Protein AF-A0A924F3Y4-F1 (afdb_monomer)

Sequence (91 aa):
MAWSCAHGVERWRSNCGCRLDGGKSPAQQWRGPLRNAFSALAERTHEVFETEGRALFVTSPWQVRDGYGAVVASNGVAPCRLRARATCQSG

pLDDT: mean 86.35, std 11.46, range [40.72, 98.44]

Foldseek 3Di:
DQPPDPVHCCVQAAQPVDDPDPPDGGDGHVSNVVVVVVVVVVVVVVVVQQVVQVQFAPDGSVVLVVCCVVCVVVVNDDDLNNGTPVPPDDD

Solvent-accessible surface area (backbone atoms only — not comparable to full-atom values): 5515 Å² total; per-residue (Å²): 129,33,98,89,40,99,69,17,59,32,70,72,45,35,66,64,70,80,72,93,64,88,90,60,81,80,87,32,68,63,34,38,62,52,49,52,52,52,50,54,52,48,53,54,49,47,55,51,49,48,57,58,28,51,77,39,29,84,48,59,40,66,59,34,58,67,51,42,57,56,18,65,74,52,80,65,57,66,56,63,82,64,37,43,53,94,71,63,75,92,135

Structure (mmCIF, N/CA/C/O backbone):
data_AF-A0A924F3Y4-F1
#
_entry.id   AF-A0A924F3Y4-F1
#
loop_
_atom_site.group_PDB
_atom_site.id
_atom_site.type_symbol
_atom_site.label_atom_id
_atom_site.label_alt_id
_atom_site.label_comp_id
_atom_site.label_asym_id
_atom_site.label_entity_id
_atom_site.label_seq_id
_atom_site.pdbx_PDB_ins_code
_atom_site.Cartn_x
_atom_site.Cartn_y
_atom_site.Cartn_z
_atom_site.occupancy
_atom_site.B_iso_or_e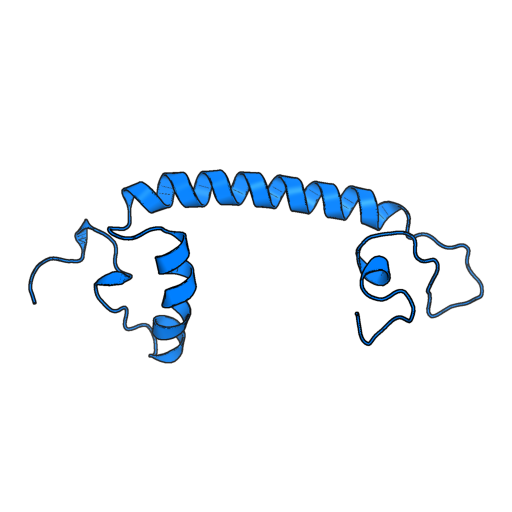quiv
_atom_site.auth_seq_id
_atom_site.auth_comp_id
_atom_site.auth_asym_id
_atom_site.auth_atom_id
_atom_site.pdbx_PDB_model_num
ATOM 1 N N . MET A 1 1 ? -17.350 -4.521 2.632 1.00 56.53 1 MET A N 1
ATOM 2 C CA . MET A 1 1 ? -17.722 -5.279 3.850 1.00 56.53 1 MET A CA 1
ATOM 3 C C . MET A 1 1 ? -16.618 -6.266 4.196 1.00 56.53 1 MET A C 1
ATOM 5 O O . MET A 1 1 ? -15.859 -6.631 3.310 1.00 56.53 1 MET A O 1
ATOM 9 N N . ALA A 1 2 ? -16.504 -6.674 5.460 1.00 81.12 2 ALA A N 1
ATOM 10 C CA . ALA A 1 2 ? -15.613 -7.757 5.875 1.00 81.12 2 ALA A CA 1
ATOM 11 C C . ALA A 1 2 ? -16.468 -8.847 6.525 1.00 81.12 2 ALA A C 1
ATOM 13 O O . ALA A 1 2 ? -17.182 -8.564 7.479 1.00 81.12 2 ALA A O 1
ATOM 14 N N . TRP A 1 3 ? -16.380 -10.079 6.025 1.00 85.12 3 TRP A N 1
ATOM 15 C CA . TRP A 1 3 ? -17.207 -11.224 6.441 1.00 85.12 3 TRP A CA 1
ATOM 16 C C . TRP A 1 3 ? -17.136 -11.561 7.942 1.00 85.12 3 TRP A C 1
ATOM 18 O O . TRP A 1 3 ? -18.032 -12.186 8.490 1.00 85.12 3 TRP A O 1
ATOM 28 N N . SER A 1 4 ? -16.073 -11.119 8.615 1.00 85.12 4 SER A N 1
ATOM 29 C CA . SER A 1 4 ? -15.788 -11.449 10.016 1.00 85.12 4 SER A CA 1
ATOM 30 C C . SER A 1 4 ? -16.305 -10.444 11.062 1.00 85.12 4 SER A C 1
ATOM 32 O O . SER A 1 4 ? -16.019 -10.612 12.245 1.00 85.12 4 SER A O 1
ATOM 34 N N . CYS A 1 5 ? -16.966 -9.352 10.658 1.00 88.19 5 CYS A N 1
ATOM 35 C CA . CYS A 1 5 ? -17.435 -8.315 11.586 1.00 88.19 5 CYS A CA 1
ATOM 36 C C . CYS A 1 5 ? -18.610 -7.524 11.005 1.00 88.19 5 CYS A C 1
ATOM 38 O O . CYS A 1 5 ? -18.541 -7.078 9.861 1.00 88.19 5 CYS A O 1
ATOM 40 N N . ALA A 1 6 ? -19.633 -7.260 11.822 1.00 89.56 6 ALA A N 1
ATOM 41 C CA . ALA A 1 6 ? -20.766 -6.409 11.446 1.0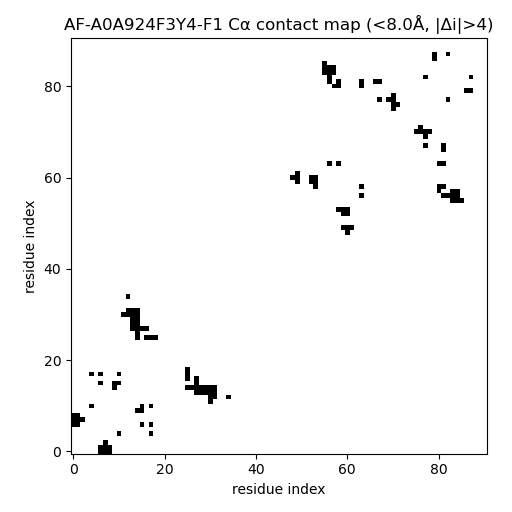0 89.56 6 ALA A CA 1
ATOM 42 C C . ALA A 1 6 ? -20.335 -4.974 11.079 1.00 89.56 6 ALA A C 1
ATOM 44 O O . ALA A 1 6 ? -20.927 -4.350 10.207 1.00 89.56 6 ALA A O 1
ATOM 45 N N . HIS A 1 7 ? -19.238 -4.482 11.664 1.00 90.50 7 HIS A N 1
ATOM 46 C CA . HIS A 1 7 ? -18.639 -3.181 11.334 1.00 90.50 7 HIS A CA 1
ATOM 47 C C . HIS A 1 7 ? -17.707 -3.232 10.109 1.00 90.50 7 HIS A C 1
ATOM 49 O O . HIS A 1 7 ? -16.985 -2.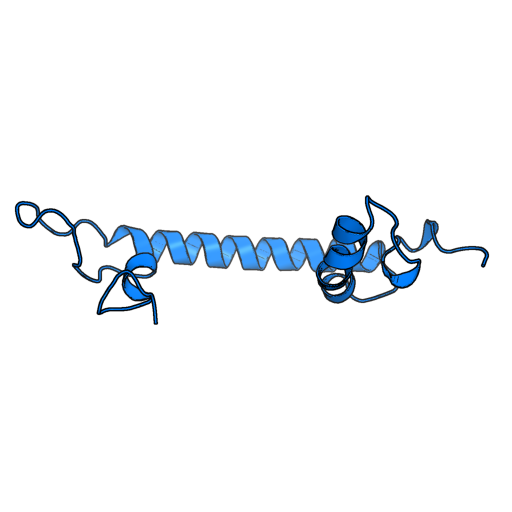281 9.810 1.00 90.50 7 HIS A O 1
ATOM 55 N N . GLY A 1 8 ? -17.671 -4.360 9.398 1.00 91.75 8 GLY A N 1
ATOM 56 C CA . GLY A 1 8 ? -16.904 -4.527 8.175 1.00 91.75 8 GLY A CA 1
ATOM 57 C C . GLY A 1 8 ? -15.409 -4.256 8.358 1.00 91.75 8 GLY A C 1
ATOM 58 O O . GLY A 1 8 ? -14.748 -4.850 9.211 1.00 91.75 8 GLY A O 1
ATOM 59 N N . VAL A 1 9 ? -14.863 -3.379 7.511 1.00 91.81 9 VAL A N 1
ATOM 60 C CA . VAL A 1 9 ? -13.420 -3.081 7.468 1.00 91.81 9 VAL A CA 1
ATOM 61 C C . VAL A 1 9 ? -12.918 -2.357 8.716 1.00 91.81 9 VAL A C 1
ATOM 63 O O . VAL A 1 9 ? -11.726 -2.433 9.010 1.00 91.81 9 VAL A O 1
ATOM 66 N N . GLU A 1 10 ? -13.807 -1.742 9.503 1.00 91.50 10 GLU A N 1
ATOM 67 C CA . GLU A 1 10 ? -13.439 -1.077 10.757 1.00 91.50 10 GLU A CA 1
ATOM 68 C C . GLU A 1 10 ? -12.811 -2.047 11.759 1.00 91.50 10 GLU A C 1
ATOM 70 O O . GLU A 1 10 ? -11.947 -1.646 12.536 1.00 91.50 10 GLU A O 1
ATOM 75 N N . ARG A 1 11 ? -13.113 -3.352 11.648 1.00 91.00 11 ARG A N 1
ATOM 76 C CA . ARG A 1 11 ? -12.418 -4.408 12.402 1.00 91.00 11 ARG A CA 1
ATOM 77 C C . ARG A 1 11 ? -10.897 -4.347 12.253 1.00 91.00 11 ARG A C 1
ATOM 79 O O . ARG A 1 11 ? -10.185 -4.725 13.171 1.00 91.00 11 ARG A O 1
ATOM 86 N N . TRP A 1 12 ? -10.390 -3.890 11.116 1.00 88.81 12 TRP A N 1
ATOM 87 C CA . TRP A 1 12 ? -8.954 -3.830 10.836 1.00 88.81 12 TRP A CA 1
ATOM 88 C C . TRP A 1 12 ? -8.422 -2.399 10.748 1.00 88.81 12 TRP A C 1
ATOM 90 O O . TRP A 1 12 ? -7.210 -2.206 10.739 1.00 88.81 12 TRP A O 1
ATOM 100 N N . ARG A 1 13 ? -9.311 -1.402 10.692 1.00 91.38 13 ARG A N 1
ATOM 101 C CA . ARG A 1 13 ? -8.954 0.008 10.506 1.00 91.38 13 ARG A CA 1
ATOM 102 C C . ARG A 1 13 ? -8.988 0.820 11.801 1.00 91.38 13 ARG A C 1
ATOM 104 O O . ARG A 1 13 ? -8.145 1.693 11.972 1.00 91.38 13 ARG A O 1
ATOM 111 N N . SER A 1 14 ? -9.939 0.564 12.698 1.00 91.38 14 SER A N 1
ATOM 112 C CA . SER A 1 14 ? -10.211 1.444 13.841 1.00 91.38 14 SER A CA 1
ATOM 113 C C . SER A 1 14 ? -10.648 0.676 15.095 1.00 91.38 14 SER A C 1
ATOM 115 O O . SER A 1 14 ? -10.674 -0.562 15.136 1.00 91.38 14 SER A O 1
ATOM 117 N N . ASN A 1 15 ? -10.968 1.423 16.155 1.00 91.12 15 ASN A N 1
ATOM 118 C CA . ASN A 1 15 ? -11.561 0.879 17.370 1.00 91.12 15 ASN A CA 1
ATOM 119 C C . ASN A 1 15 ? -13.064 0.624 17.177 1.00 91.12 15 ASN A C 1
ATOM 121 O O . ASN A 1 15 ? -13.900 1.368 17.677 1.00 91.12 15 ASN A O 1
ATOM 125 N N . CYS A 1 16 ? -13.401 -0.445 16.452 1.00 89.69 16 CYS A N 1
ATOM 126 C CA . CYS A 1 16 ? -14.790 -0.859 16.227 1.00 89.69 16 CYS A CA 1
ATOM 127 C C . CYS A 1 16 ? -15.454 -1.518 17.454 1.00 89.69 16 CYS A C 1
ATOM 129 O O . CYS A 1 16 ? -16.616 -1.907 17.388 1.00 89.69 16 CYS A O 1
ATOM 131 N N . GLY A 1 17 ? -14.711 -1.750 18.543 1.00 87.50 17 GLY A N 1
ATOM 132 C CA . GLY A 1 17 ? -15.210 -2.367 19.777 1.00 87.50 17 GLY A CA 1
ATOM 133 C C . GLY A 1 17 ? -15.508 -3.875 19.701 1.00 87.50 17 GLY A C 1
ATOM 134 O O . GLY A 1 17 ? -15.612 -4.520 20.749 1.00 87.50 17 GLY A O 1
ATOM 135 N N . CYS A 1 18 ? -15.598 -4.465 18.500 1.00 87.38 18 CYS A N 1
ATOM 136 C CA . CYS A 1 18 ? -15.859 -5.898 18.313 1.00 87.38 18 CYS A CA 1
ATOM 137 C C . CYS A 1 18 ? -14.726 -6.774 18.842 1.00 87.38 18 CYS A C 1
ATOM 139 O O . CYS A 1 18 ? -13.572 -6.613 18.446 1.00 87.38 18 CYS A O 1
ATOM 141 N N . ARG A 1 19 ? -15.068 -7.775 19.648 1.00 79.50 19 ARG A N 1
ATOM 142 C CA . ARG A 1 19 ? -14.133 -8.715 20.276 1.00 79.50 19 ARG A CA 1
ATOM 143 C C . ARG A 1 19 ? -14.781 -10.085 20.432 1.00 79.50 19 ARG A C 1
ATOM 145 O O . ARG A 1 19 ? -15.998 -10.196 20.332 1.00 79.50 19 ARG A O 1
ATOM 152 N N . LEU A 1 20 ? -13.960 -11.094 20.698 1.00 77.31 20 LEU A N 1
ATOM 153 C CA . LEU A 1 20 ? -14.434 -12.443 21.005 1.00 77.31 20 LEU A CA 1
ATOM 154 C C . LEU A 1 20 ? -14.733 -12.610 22.508 1.00 77.31 20 LEU A C 1
ATOM 156 O O . LEU A 1 20 ? -15.620 -13.374 22.863 1.00 77.31 20 LEU A O 1
ATOM 160 N N . ASP A 1 21 ? -14.043 -11.869 23.384 1.00 75.75 21 ASP A N 1
ATOM 161 C CA . ASP A 1 21 ? -14.139 -11.955 24.845 1.00 75.75 21 ASP A CA 1
ATOM 162 C C . ASP A 1 21 ? -14.817 -10.719 25.475 1.00 75.75 21 ASP A C 1
ATOM 164 O O . ASP A 1 21 ? -14.243 -9.637 25.572 1.00 75.75 21 ASP A O 1
ATOM 168 N N . GLY A 1 22 ? -16.056 -10.862 25.954 1.00 74.25 22 GLY A N 1
ATOM 169 C CA . GLY A 1 22 ? -16.839 -9.748 26.520 1.00 74.25 22 GLY A CA 1
ATOM 170 C C . GLY A 1 22 ? -16.316 -9.157 27.841 1.00 74.25 22 GLY A C 1
ATOM 171 O O . GLY A 1 22 ? -16.758 -8.084 28.236 1.00 74.25 22 GLY A O 1
ATOM 172 N N . GLY A 1 23 ? -15.378 -9.828 28.520 1.00 77.06 23 GLY A N 1
ATOM 173 C CA . GLY A 1 23 ? -14.939 -9.485 29.882 1.00 77.06 23 GLY A CA 1
ATOM 174 C C . GLY A 1 23 ? -13.823 -8.439 30.003 1.00 77.06 23 GLY A C 1
ATOM 175 O O . GLY A 1 23 ? -13.434 -8.108 31.119 1.00 77.06 23 GLY A O 1
ATOM 176 N N . LYS A 1 24 ? -13.273 -7.924 28.897 1.00 75.25 24 LYS A N 1
ATOM 177 C CA . LYS A 1 24 ? -12.193 -6.915 28.913 1.00 75.25 24 LYS A CA 1
ATOM 178 C C . LYS A 1 24 ? -12.654 -5.594 28.308 1.00 75.25 24 LYS A C 1
ATOM 180 O O . LYS A 1 24 ? -13.573 -5.571 27.496 1.00 75.25 24 LYS A O 1
ATOM 185 N N . SER A 1 25 ? -11.987 -4.487 28.626 1.00 73.44 25 SER A N 1
ATOM 186 C CA . SER A 1 25 ? -12.185 -3.204 27.928 1.00 73.44 25 SER A CA 1
ATOM 187 C C . SER A 1 25 ? -11.571 -3.230 26.518 1.00 73.44 25 SER A C 1
ATOM 189 O O . SER A 1 25 ? -10.596 -3.949 26.291 1.00 73.44 25 SER A O 1
ATOM 191 N N . PRO A 1 26 ? -12.140 -2.507 25.532 1.00 72.62 26 PRO A N 1
ATOM 192 C CA . PRO A 1 26 ? -11.662 -2.584 24.155 1.00 72.62 26 PRO A CA 1
ATOM 193 C C . PRO A 1 26 ? -10.319 -1.868 24.012 1.00 72.62 26 PRO A C 1
ATOM 195 O O . PRO A 1 26 ? -10.224 -0.662 24.235 1.00 72.62 26 PRO A O 1
ATOM 198 N N . ALA A 1 27 ? -9.298 -2.625 23.605 1.00 84.25 27 ALA A N 1
ATOM 199 C CA . ALA A 1 27 ? -7.936 -2.153 23.362 1.00 84.25 27 ALA A CA 1
ATOM 200 C C . ALA A 1 27 ? -7.598 -2.221 21.859 1.00 84.25 27 ALA A C 1
ATOM 202 O O . ALA A 1 27 ? -6.775 -3.023 21.421 1.00 84.25 27 ALA A O 1
ATOM 203 N N . GLN A 1 28 ? -8.302 -1.437 21.037 1.00 91.12 28 GLN A N 1
ATOM 204 C CA . GLN A 1 28 ? -8.163 -1.434 19.566 1.00 91.12 28 GLN A CA 1
ATOM 205 C C . GLN A 1 28 ? -7.755 -0.070 18.996 1.00 91.12 28 GLN A C 1
ATOM 207 O O . GLN A 1 28 ? -7.629 0.083 17.782 1.00 91.12 28 GLN A O 1
ATOM 212 N N . GLN A 1 29 ? -7.522 0.916 19.863 1.00 92.94 29 GLN A N 1
ATOM 213 C CA . GLN A 1 29 ? -7.123 2.279 19.509 1.00 92.94 29 GLN A CA 1
ATOM 214 C C . GLN A 1 29 ? -5.819 2.293 18.695 1.00 92.94 29 GLN A C 1
ATOM 216 O O . GLN A 1 29 ? -5.646 3.147 17.834 1.00 92.94 29 GLN A O 1
ATOM 221 N N . TRP A 1 30 ? -4.943 1.303 18.901 1.00 92.94 30 TRP A N 1
ATOM 222 C CA . TRP A 1 30 ? -3.672 1.148 18.188 1.00 92.94 30 TRP A CA 1
ATOM 223 C C . TRP A 1 30 ? -3.818 0.863 16.684 1.00 92.94 30 TRP A C 1
ATOM 225 O O . TRP A 1 30 ? -2.890 1.138 15.924 1.00 92.94 30 TRP A O 1
ATOM 235 N N . ARG A 1 31 ? -4.966 0.342 16.223 1.00 94.50 31 ARG A N 1
ATOM 236 C CA . ARG A 1 31 ? -5.162 -0.028 14.808 1.00 94.50 31 ARG A CA 1
ATOM 237 C C . ARG A 1 31 ? -5.080 1.173 13.872 1.00 94.50 31 ARG A C 1
ATOM 239 O O . ARG A 1 31 ? -4.500 1.056 12.799 1.00 94.50 31 ARG A O 1
ATOM 246 N N . GLY A 1 32 ? -5.620 2.317 14.298 1.00 95.00 32 GLY A N 1
ATOM 247 C CA . GLY A 1 32 ? -5.600 3.555 13.517 1.00 95.00 32 GLY A CA 1
ATOM 248 C C . GLY A 1 32 ? -4.175 4.059 13.265 1.00 95.00 32 GLY A C 1
ATOM 249 O O . GLY A 1 32 ? -3.760 4.113 12.107 1.00 95.00 32 GLY A O 1
ATOM 250 N N . PRO A 1 33 ? -3.390 4.361 14.320 1.00 96.81 33 PRO A N 1
ATOM 251 C CA . PRO A 1 33 ? -1.996 4.774 14.177 1.00 96.81 33 PRO A CA 1
ATOM 252 C C . PRO A 1 33 ? -1.146 3.774 13.386 1.00 96.81 33 PRO A C 1
ATOM 254 O O . PRO A 1 33 ? -0.384 4.185 12.514 1.00 96.81 33 PRO A O 1
ATOM 257 N N . LEU A 1 34 ? -1.318 2.467 13.616 1.00 96.31 34 LEU A N 1
ATOM 258 C CA . LEU A 1 34 ? -0.582 1.446 12.868 1.00 96.31 34 LEU A CA 1
ATOM 259 C C . LEU A 1 34 ? -0.946 1.444 11.379 1.00 96.31 34 LEU A C 1
ATOM 261 O O . LEU A 1 34 ? -0.065 1.367 10.524 1.00 96.31 34 LEU A O 1
ATOM 265 N N . ARG A 1 35 ? -2.240 1.543 11.048 1.00 96.00 35 ARG A N 1
ATOM 266 C CA . ARG A 1 35 ? -2.686 1.607 9.654 1.00 96.00 35 ARG A CA 1
ATOM 267 C C . ARG A 1 35 ? -2.115 2.835 8.958 1.00 96.00 35 ARG A C 1
ATOM 269 O O . ARG A 1 35 ? -1.657 2.708 7.830 1.00 96.00 35 ARG A O 1
ATOM 276 N N . ASN A 1 36 ? -2.106 3.982 9.633 1.00 96.94 36 ASN A N 1
ATOM 277 C CA . ASN A 1 36 ? -1.532 5.211 9.092 1.00 96.94 36 ASN A CA 1
ATOM 278 C C . ASN A 1 36 ? -0.027 5.063 8.840 1.00 96.94 36 ASN A C 1
ATOM 280 O O . ASN A 1 36 ? 0.444 5.448 7.774 1.00 96.94 36 ASN A O 1
ATOM 284 N N . ALA A 1 37 ? 0.709 4.446 9.769 1.00 98.00 37 ALA A N 1
ATOM 285 C CA . ALA A 1 37 ? 2.132 4.168 9.591 1.00 98.00 37 ALA A CA 1
ATOM 286 C C . ALA A 1 37 ? 2.394 3.260 8.376 1.00 98.00 37 ALA A C 1
ATOM 288 O O . AL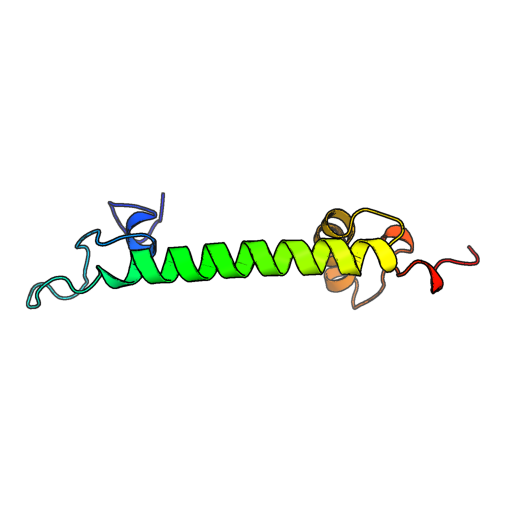A A 1 37 ? 3.268 3.558 7.565 1.00 98.00 37 ALA A O 1
ATOM 289 N N . PHE A 1 38 ? 1.607 2.192 8.198 1.00 97.94 38 PHE A N 1
ATOM 290 C CA . PHE A 1 38 ? 1.734 1.330 7.021 1.00 97.94 38 PHE A CA 1
ATOM 291 C C . PHE A 1 38 ? 1.319 2.014 5.718 1.00 97.94 38 PHE A C 1
ATOM 293 O O . PHE A 1 38 ? 1.967 1.779 4.703 1.00 97.94 38 PHE A O 1
ATOM 300 N N . SER A 1 39 ? 0.288 2.864 5.725 1.00 97.50 39 SER A N 1
ATOM 301 C CA . SER A 1 39 ? -0.076 3.660 4.546 1.00 97.50 39 SER A CA 1
ATOM 302 C C . SER A 1 39 ? 1.072 4.585 4.135 1.00 97.50 39 SER A C 1
ATOM 304 O O . SER A 1 39 ? 1.474 4.565 2.977 1.00 97.50 39 SER A O 1
ATOM 306 N N . ALA A 1 40 ? 1.664 5.310 5.090 1.00 98.25 40 ALA A N 1
ATOM 307 C CA . ALA A 1 40 ? 2.798 6.191 4.824 1.00 98.25 40 ALA A CA 1
ATOM 308 C C . ALA A 1 40 ? 4.024 5.412 4.312 1.00 98.25 40 ALA A C 1
ATOM 310 O O . ALA A 1 40 ? 4.668 5.819 3.349 1.00 98.25 40 ALA A O 1
ATOM 311 N N . LEU A 1 41 ? 4.332 4.256 4.911 1.00 98.44 41 LEU A N 1
ATOM 312 C CA . LEU A 1 41 ? 5.416 3.392 4.436 1.00 98.44 41 LEU A CA 1
ATOM 313 C C . LEU A 1 41 ? 5.158 2.875 3.014 1.00 98.44 41 LEU A C 1
ATOM 315 O O . LEU A 1 41 ? 6.085 2.810 2.205 1.00 98.44 41 LEU A O 1
ATOM 319 N N . ALA A 1 42 ? 3.915 2.509 2.702 1.00 98.31 42 ALA A N 1
ATOM 320 C CA . ALA A 1 42 ? 3.538 2.038 1.377 1.00 98.31 42 ALA A CA 1
ATOM 321 C C . ALA A 1 42 ? 3.700 3.144 0.329 1.00 98.31 42 ALA A C 1
ATOM 323 O O . ALA A 1 42 ? 4.302 2.895 -0.709 1.00 98.31 42 ALA A O 1
ATOM 324 N N . GLU A 1 43 ? 3.251 4.367 0.622 1.00 98.38 43 GLU A N 1
ATOM 325 C CA . GLU A 1 43 ? 3.444 5.534 -0.251 1.00 98.38 43 GLU A CA 1
ATOM 326 C C . GLU A 1 43 ? 4.928 5.757 -0.569 1.00 98.38 43 GLU A C 1
ATOM 328 O O . GLU A 1 43 ? 5.304 5.827 -1.738 1.00 98.38 43 GLU A O 1
ATOM 333 N N . ARG A 1 44 ? 5.802 5.738 0.446 1.00 98.44 44 ARG A N 1
ATOM 334 C CA . ARG A 1 44 ? 7.255 5.862 0.234 1.00 98.44 44 ARG A CA 1
ATOM 335 C C . ARG A 1 44 ? 7.849 4.713 -0.567 1.00 98.44 44 ARG A C 1
ATOM 337 O O . ARG A 1 44 ? 8.711 4.917 -1.416 1.00 98.44 44 ARG A O 1
ATOM 344 N N . THR A 1 45 ? 7.377 3.498 -0.320 1.00 98.31 45 THR A N 1
ATOM 345 C CA . THR A 1 45 ? 7.818 2.322 -1.075 1.00 98.31 45 THR A CA 1
ATOM 346 C C . THR A 1 45 ? 7.402 2.428 -2.542 1.00 98.31 45 THR A C 1
ATOM 348 O O . THR A 1 45 ? 8.176 2.064 -3.423 1.00 98.31 45 THR A O 1
ATOM 351 N N . HIS A 1 46 ? 6.212 2.965 -2.820 1.00 98.00 46 HIS A N 1
ATOM 352 C CA . HIS A 1 46 ? 5.734 3.211 -4.178 1.00 98.00 46 HIS A CA 1
ATOM 353 C C . HIS A 1 46 ? 6.585 4.259 -4.905 1.00 98.00 46 HIS A C 1
ATOM 355 O O . HIS A 1 46 ? 6.948 4.029 -6.054 1.00 98.00 46 HIS A O 1
ATOM 361 N N . GLU A 1 47 ? 6.965 5.355 -4.239 1.00 97.81 47 GLU A N 1
ATOM 362 C CA . GLU A 1 47 ? 7.865 6.375 -4.804 1.00 97.81 47 GLU A CA 1
ATOM 363 C C . GLU A 1 47 ? 9.203 5.767 -5.257 1.0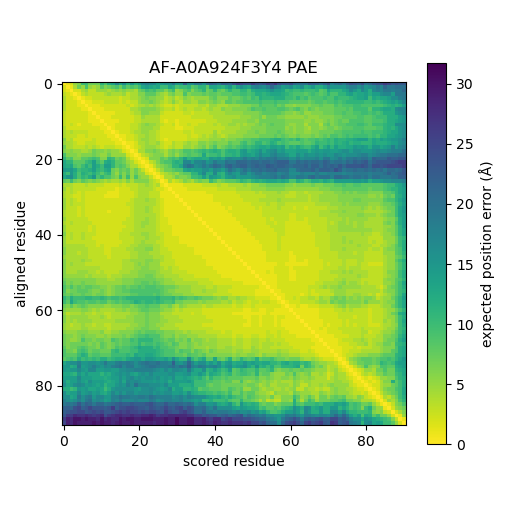0 97.81 47 GLU A C 1
ATOM 365 O O . GLU A 1 47 ? 9.651 5.999 -6.386 1.00 97.81 47 GLU A O 1
ATOM 370 N N . VAL A 1 48 ? 9.822 4.950 -4.396 1.00 97.69 48 VAL A N 1
ATOM 371 C CA . VAL A 1 48 ? 11.074 4.243 -4.711 1.00 97.69 48 VAL A CA 1
ATOM 372 C C . VAL A 1 48 ? 10.853 3.244 -5.846 1.00 97.69 48 VAL A C 1
ATOM 374 O O . VAL A 1 48 ? 11.584 3.263 -6.832 1.00 97.69 48 VAL A O 1
ATOM 377 N N . PHE A 1 49 ? 9.815 2.408 -5.753 1.00 97.06 49 PHE A N 1
ATOM 378 C CA . PHE A 1 49 ? 9.499 1.399 -6.767 1.00 97.06 49 PHE A CA 1
ATOM 379 C C . PHE A 1 49 ? 9.302 2.011 -8.156 1.00 97.06 49 PHE A C 1
ATOM 381 O O . PHE A 1 49 ? 9.813 1.499 -9.151 1.00 97.06 49 PHE A O 1
ATOM 388 N N . GLU A 1 50 ? 8.582 3.124 -8.231 1.00 96.50 50 GLU A N 1
ATOM 389 C CA . GLU A 1 50 ? 8.378 3.841 -9.477 1.00 96.50 50 GLU A CA 1
ATOM 390 C C . GLU A 1 50 ? 9.670 4.448 -10.026 1.00 96.50 50 GLU A C 1
ATOM 392 O O . GLU A 1 50 ? 9.927 4.364 -11.228 1.00 96.50 50 GLU A O 1
ATOM 397 N N . THR A 1 51 ? 10.466 5.077 -9.162 1.00 95.88 51 THR A N 1
ATOM 398 C CA . THR A 1 51 ? 11.700 5.763 -9.559 1.00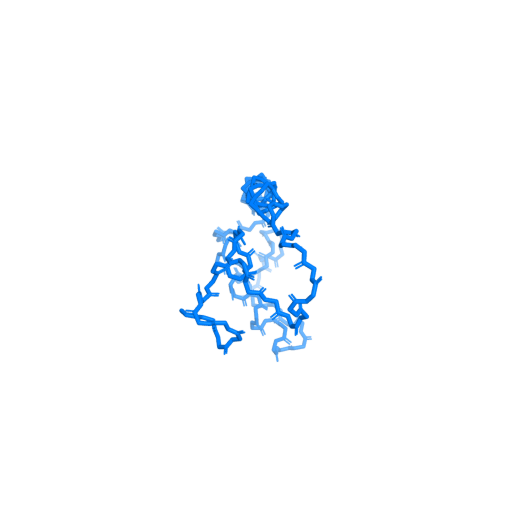 95.88 51 THR A CA 1
ATOM 399 C C . THR A 1 51 ? 12.723 4.772 -10.093 1.00 95.88 51 THR A C 1
ATOM 401 O O . THR A 1 51 ? 13.153 4.899 -11.240 1.00 95.88 51 THR A O 1
ATOM 404 N N . GLU A 1 52 ? 13.024 3.736 -9.316 1.00 95.44 52 GLU A N 1
ATOM 405 C CA . GLU A 1 52 ? 13.980 2.698 -9.701 1.00 95.44 52 GLU A CA 1
ATOM 406 C C . GLU A 1 52 ? 13.445 1.858 -10.868 1.00 95.44 52 GLU A C 1
ATOM 408 O O . GLU A 1 52 ? 14.151 1.562 -11.833 1.00 95.44 52 GLU A O 1
ATOM 413 N N . GLY A 1 53 ? 12.152 1.521 -10.848 1.00 93.94 53 GLY A N 1
ATOM 414 C CA . GLY A 1 53 ? 11.533 0.721 -11.897 1.00 93.94 53 GLY A CA 1
ATOM 415 C C . GLY A 1 53 ? 11.543 1.406 -13.267 1.00 93.94 53 GLY A C 1
ATOM 416 O O . GLY A 1 53 ? 11.716 0.728 -14.281 1.00 93.94 53 GLY A O 1
ATOM 417 N N . ARG A 1 54 ? 11.382 2.738 -13.332 1.00 91.44 54 ARG A N 1
ATOM 418 C CA . ARG A 1 54 ? 11.422 3.490 -14.603 1.00 91.44 54 ARG A CA 1
ATOM 419 C C . ARG A 1 54 ? 12.778 3.381 -15.302 1.00 91.44 54 ARG A C 1
ATOM 421 O O . ARG A 1 54 ? 12.817 3.328 -16.532 1.00 91.44 54 ARG A O 1
ATOM 428 N N . ALA A 1 55 ? 13.867 3.309 -14.536 1.00 90.38 55 ALA A N 1
ATOM 429 C CA . ALA A 1 55 ? 15.206 3.092 -15.079 1.00 90.38 55 ALA A CA 1
ATOM 430 C C . ALA A 1 55 ? 15.371 1.671 -15.648 1.00 90.38 55 ALA A C 1
ATOM 432 O O . ALA A 1 55 ? 16.076 1.467 -16.636 1.00 90.38 55 ALA A O 1
ATOM 433 N N . LEU A 1 56 ? 14.686 0.690 -15.056 1.00 90.06 56 LEU A N 1
ATOM 434 C CA . LEU A 1 56 ? 14.851 -0.723 -15.387 1.00 90.06 56 LEU A CA 1
ATOM 435 C C . LEU A 1 56 ? 13.942 -1.209 -16.515 1.00 90.06 56 LEU A C 1
ATOM 437 O O . LEU A 1 56 ? 14.370 -2.048 -17.304 1.00 90.06 56 LEU A O 1
ATOM 441 N N . PHE A 1 57 ? 12.709 -0.714 -16.624 1.00 88.88 57 PHE A N 1
ATOM 442 C CA . PHE A 1 57 ? 11.697 -1.283 -17.519 1.00 88.88 57 PHE A CA 1
ATOM 443 C C . PHE A 1 57 ? 11.303 -0.341 -18.652 1.00 88.88 57 PHE A C 1
ATOM 445 O O . PHE A 1 57 ? 11.240 0.875 -18.474 1.00 88.88 57 PHE A O 1
ATOM 452 N N . VAL A 1 58 ? 11.029 -0.910 -19.835 1.00 84.00 58 VAL A N 1
ATOM 453 C CA . VAL A 1 58 ? 10.529 -0.158 -21.004 1.00 84.00 58 VAL A CA 1
ATOM 454 C C . VAL A 1 58 ? 9.132 0.401 -20.719 1.00 84.00 58 VAL A C 1
ATOM 456 O O . VAL A 1 58 ? 8.852 1.559 -21.019 1.00 84.00 58 VAL A O 1
ATOM 459 N N . THR A 1 59 ? 8.287 -0.423 -20.103 1.00 85.94 59 THR A N 1
ATOM 460 C CA . THR A 1 59 ? 6.905 -0.112 -19.725 1.00 85.94 59 THR A CA 1
ATOM 461 C C . THR A 1 59 ? 6.838 0.383 -18.275 1.00 85.94 59 THR A C 1
ATOM 463 O O . THR A 1 59 ? 7.766 0.164 -17.500 1.00 85.94 59 THR A O 1
ATOM 466 N N . SER A 1 60 ? 5.729 1.023 -17.884 1.00 91.19 60 SER A N 1
ATOM 467 C CA . SER A 1 60 ? 5.480 1.436 -16.494 1.00 91.19 60 SER A CA 1
ATOM 468 C C . SER A 1 60 ? 5.755 0.293 -15.494 1.00 91.19 60 SER A C 1
ATOM 470 O O . SER A 1 60 ? 5.244 -0.813 -15.705 1.00 91.19 60 SER A O 1
ATOM 472 N N . PRO A 1 61 ? 6.482 0.541 -14.384 1.00 94.69 61 PRO A N 1
ATOM 473 C CA . PRO A 1 61 ? 6.775 -0.472 -13.362 1.00 94.69 61 PRO A CA 1
ATOM 474 C C . PRO A 1 61 ? 5.525 -1.166 -12.817 1.00 94.69 61 PRO A C 1
ATOM 476 O O . PRO A 1 61 ? 5.539 -2.364 -12.546 1.00 94.69 61 PRO A O 1
ATOM 479 N N . TRP A 1 62 ? 4.410 -0.439 -12.725 1.00 95.44 62 TRP A N 1
ATOM 480 C CA . TRP A 1 62 ? 3.126 -0.995 -12.303 1.00 95.44 62 TRP A CA 1
ATOM 481 C C . TRP A 1 62 ? 2.563 -2.014 -13.289 1.00 95.44 62 TRP A C 1
ATOM 483 O O . TRP A 1 62 ? 2.093 -3.069 -12.876 1.00 95.44 62 TRP A O 1
ATOM 493 N N . GLN A 1 63 ? 2.678 -1.746 -14.591 1.00 93.00 63 GLN A N 1
ATOM 494 C CA . GLN A 1 63 ? 2.267 -2.703 -15.621 1.00 93.00 63 GLN A CA 1
ATOM 495 C C . GLN A 1 63 ? 3.172 -3.939 -15.613 1.00 93.00 63 GLN A C 1
ATOM 497 O O . GLN A 1 63 ? 2.701 -5.050 -15.854 1.00 93.00 63 GLN A O 1
ATO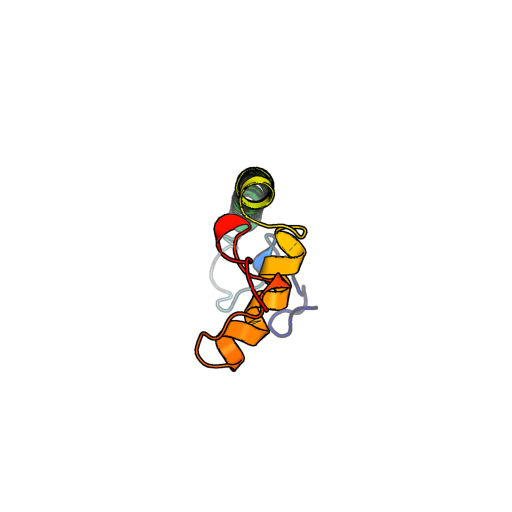M 502 N N . VAL A 1 64 ? 4.459 -3.762 -15.289 1.00 93.38 64 VAL A N 1
ATOM 503 C CA . VAL A 1 64 ? 5.382 -4.887 -15.111 1.00 93.38 64 VAL A CA 1
ATOM 504 C C . VAL A 1 64 ? 4.986 -5.739 -13.904 1.00 93.38 64 VAL A C 1
ATOM 506 O O . VAL A 1 64 ? 4.887 -6.957 -14.038 1.00 93.38 64 VAL A O 1
ATOM 509 N N . ARG A 1 65 ? 4.684 -5.115 -12.757 1.00 94.00 65 ARG A N 1
ATOM 510 C CA . ARG A 1 65 ? 4.178 -5.798 -11.553 1.00 94.00 65 ARG A CA 1
ATOM 511 C C . ARG A 1 65 ? 2.909 -6.592 -11.853 1.00 94.00 65 ARG A C 1
ATOM 513 O O . ARG A 1 65 ? 2.840 -7.771 -11.521 1.00 94.00 65 ARG A O 1
ATOM 520 N N . ASP A 1 66 ? 1.924 -5.961 -12.485 1.00 93.31 66 ASP A N 1
ATOM 521 C CA . ASP A 1 66 ? 0.625 -6.589 -12.748 1.00 93.31 66 ASP A CA 1
ATOM 522 C C . ASP A 1 66 ? 0.756 -7.742 -13.750 1.00 93.31 66 ASP A C 1
ATOM 524 O O . ASP A 1 66 ? 0.141 -8.795 -13.587 1.00 93.31 66 ASP A O 1
ATOM 528 N N . GLY A 1 67 ? 1.627 -7.589 -14.752 1.00 90.25 67 GLY A N 1
ATOM 529 C CA . GLY A 1 67 ? 1.940 -8.649 -15.705 1.00 90.25 67 GLY A CA 1
ATOM 530 C C . GLY A 1 67 ? 2.780 -9.789 -15.122 1.00 90.25 67 GLY A C 1
ATOM 531 O O . GLY A 1 67 ? 2.758 -10.891 -15.673 1.00 90.25 67 GLY A O 1
ATOM 532 N N . TYR A 1 68 ? 3.496 -9.565 -14.015 1.00 89.94 68 TYR A N 1
ATOM 533 C CA . TYR A 1 68 ? 4.400 -10.552 -13.416 1.00 89.94 68 TYR A CA 1
ATOM 534 C C . TYR A 1 68 ? 3.686 -11.845 -12.999 1.00 89.94 68 TYR A C 1
ATOM 536 O O . TYR A 1 68 ? 4.293 -12.915 -13.001 1.00 89.94 68 TYR A O 1
ATOM 544 N N . GLY A 1 69 ? 2.376 -11.788 -12.735 1.00 89.12 69 GLY A N 1
ATOM 545 C CA . GLY A 1 69 ? 1.564 -12.981 -12.482 1.00 89.12 69 GLY A CA 1
ATOM 546 C C . GLY A 1 69 ? 1.655 -14.026 -13.602 1.00 89.12 69 GLY A C 1
ATOM 547 O O . GLY A 1 69 ? 1.687 -15.220 -13.313 1.00 89.12 69 GLY A O 1
ATOM 548 N N . ALA A 1 70 ? 1.794 -13.601 -14.864 1.00 87.69 70 ALA A N 1
ATOM 549 C CA . ALA A 1 70 ? 1.981 -14.518 -15.988 1.00 87.69 70 ALA A CA 1
ATOM 550 C C . ALA A 1 70 ? 3.306 -15.289 -15.892 1.00 87.69 70 ALA A C 1
ATOM 552 O O . ALA A 1 70 ? 3.339 -16.469 -16.213 1.00 87.69 70 ALA A O 1
ATOM 553 N N . VAL A 1 71 ? 4.366 -14.642 -15.398 1.00 88.69 71 VAL A N 1
ATOM 554 C CA . VAL A 1 71 ? 5.692 -15.252 -15.205 1.00 88.69 71 VAL A CA 1
ATOM 555 C C . VAL A 1 71 ? 5.638 -16.323 -14.124 1.00 88.69 71 VAL A C 1
ATOM 557 O 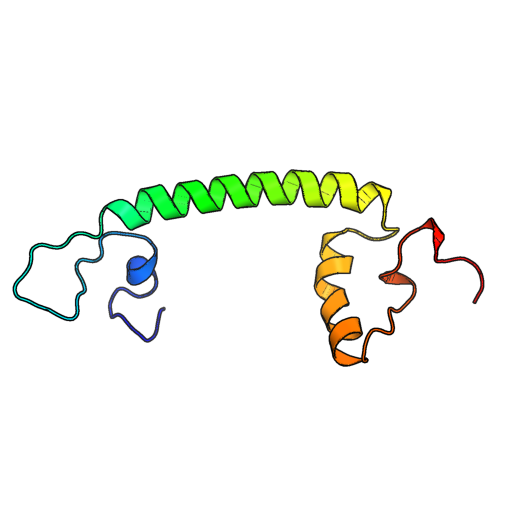O . VAL A 1 71 ? 6.169 -17.416 -14.304 1.00 88.69 71 VAL A O 1
ATOM 560 N N . VAL A 1 72 ? 4.962 -16.024 -13.011 1.00 88.50 72 VAL A N 1
ATOM 561 C CA . VAL A 1 72 ? 4.742 -16.987 -11.921 1.00 88.50 72 VAL A CA 1
ATOM 562 C C . VAL A 1 72 ? 3.914 -18.172 -12.416 1.00 88.50 72 VAL A C 1
ATOM 564 O O . VAL A 1 72 ? 4.266 -19.318 -12.151 1.00 88.50 72 VAL A O 1
ATOM 567 N N . ALA A 1 73 ? 2.856 -17.909 -13.186 1.00 88.31 73 ALA A N 1
ATOM 568 C CA . ALA A 1 73 ? 2.008 -18.949 -13.760 1.00 88.31 73 ALA A CA 1
ATOM 569 C C . ALA A 1 73 ? 2.729 -19.812 -14.816 1.00 88.31 73 ALA A C 1
ATOM 571 O O . ALA A 1 73 ? 2.347 -20.961 -15.022 1.00 88.31 73 ALA A O 1
ATOM 572 N N . SER A 1 74 ? 3.771 -19.289 -15.470 1.00 83.50 74 SER A N 1
ATOM 573 C CA . SER A 1 74 ? 4.541 -19.977 -16.514 1.00 83.50 74 SER A CA 1
ATOM 574 C C . SER A 1 74 ? 5.924 -20.458 -16.048 1.00 83.50 74 SER A C 1
ATOM 576 O O . SER A 1 74 ? 6.861 -20.487 -16.849 1.00 83.50 74 SER A O 1
ATOM 578 N N . ASN A 1 75 ? 6.084 -20.800 -14.764 1.00 82.50 75 ASN A N 1
ATOM 579 C CA . ASN A 1 75 ? 7.333 -21.322 -14.184 1.00 82.50 75 ASN A CA 1
ATOM 580 C C . ASN A 1 75 ? 8.578 -20.447 -14.453 1.00 82.50 75 ASN A C 1
ATOM 582 O O . ASN A 1 75 ? 9.667 -20.956 -14.707 1.00 82.50 75 ASN A O 1
ATOM 586 N N . GLY A 1 76 ? 8.434 -19.121 -14.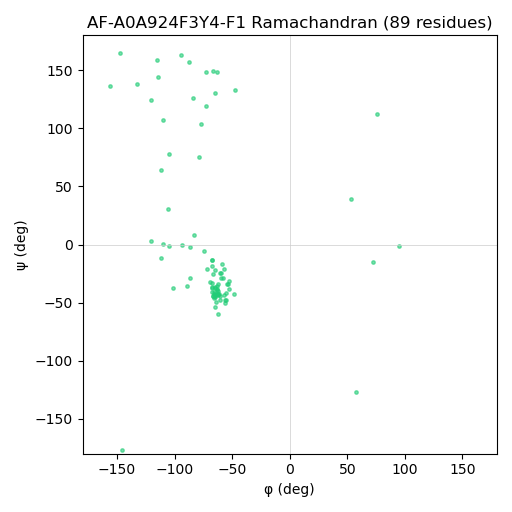407 1.00 79.56 76 GLY A N 1
ATOM 587 C CA . GLY A 1 76 ? 9.562 -18.186 -14.477 1.00 79.56 76 GLY A CA 1
ATOM 588 C C . GLY A 1 76 ? 9.884 -17.641 -15.871 1.00 79.56 76 GLY A C 1
ATOM 589 O O . GLY A 1 76 ? 10.774 -16.800 -16.004 1.00 79.56 76 GLY A O 1
ATOM 590 N N . VAL A 1 77 ? 9.167 -18.053 -16.921 1.00 78.81 77 VAL A N 1
ATOM 591 C CA . VAL A 1 77 ? 9.393 -17.509 -18.271 1.00 78.81 77 VAL A CA 1
ATOM 592 C C . VAL A 1 77 ? 8.778 -16.113 -18.404 1.00 78.81 77 VAL A C 1
ATOM 594 O O . VAL A 1 77 ? 7.572 -15.956 -18.566 1.00 78.81 77 VAL A O 1
ATOM 597 N N . ALA A 1 78 ? 9.619 -15.077 -18.372 1.00 76.62 78 ALA A N 1
ATOM 598 C CA . ALA A 1 78 ? 9.165 -13.701 -18.557 1.00 76.62 78 ALA A CA 1
ATOM 599 C C . ALA A 1 78 ? 9.036 -13.321 -20.049 1.00 76.62 78 ALA A C 1
ATOM 601 O O . ALA A 1 78 ? 10.032 -13.425 -20.781 1.00 76.62 78 ALA A O 1
ATOM 602 N N . PRO A 1 79 ? 7.871 -12.823 -20.518 1.00 75.19 79 PRO A N 1
ATOM 603 C CA . PRO A 1 79 ? 7.735 -12.227 -21.847 1.00 75.19 79 PRO A CA 1
ATOM 604 C C . PRO A 1 79 ? 8.539 -10.921 -21.934 1.00 75.19 79 PRO A C 1
ATOM 606 O O . PRO A 1 79 ? 8.655 -10.210 -20.937 1.00 75.19 79 PRO A O 1
ATOM 609 N N . CYS A 1 80 ? 9.060 -10.566 -23.118 1.00 76.88 80 CYS A N 1
ATOM 610 C CA . CYS A 1 80 ? 9.969 -9.413 -23.273 1.00 76.88 80 CYS A CA 1
ATOM 611 C C . CYS A 1 80 ? 9.399 -8.102 -22.694 1.00 76.88 80 CYS A C 1
ATOM 613 O O . CYS A 1 80 ? 10.105 -7.390 -21.992 1.00 76.88 80 CYS A O 1
ATOM 615 N N . ARG A 1 81 ? 8.094 -7.832 -22.823 1.00 76.00 81 ARG A N 1
ATOM 616 C CA . ARG A 1 81 ? 7.463 -6.628 -22.235 1.00 76.00 81 ARG A CA 1
ATOM 617 C C . ARG A 1 81 ? 7.587 -6.485 -20.705 1.00 76.00 81 ARG A C 1
ATOM 619 O O . ARG A 1 81 ? 7.334 -5.401 -20.190 1.00 76.00 81 ARG A O 1
ATOM 626 N N . LEU A 1 82 ? 7.921 -7.565 -19.993 1.00 79.75 82 LEU A N 1
ATOM 627 C CA . LEU A 1 82 ? 8.137 -7.597 -18.539 1.00 79.75 82 LEU A CA 1
ATOM 628 C C . LEU A 1 82 ? 9.624 -7.691 -18.158 1.00 79.75 82 LEU A C 1
ATOM 630 O O . LEU A 1 82 ? 9.951 -7.731 -16.974 1.00 79.75 82 LEU A O 1
ATOM 634 N N . ARG A 1 83 ? 10.530 -7.760 -19.139 1.00 77.94 83 ARG A N 1
ATOM 635 C CA . ARG A 1 83 ? 11.974 -7.859 -18.917 1.00 77.94 83 ARG A CA 1
ATOM 636 C C . ARG A 1 83 ? 12.613 -6.475 -18.785 1.00 77.94 83 ARG A C 1
ATOM 638 O O . ARG A 1 83 ? 12.082 -5.475 -19.271 1.00 77.94 83 ARG A O 1
ATOM 645 N N . ALA A 1 84 ? 13.772 -6.418 -18.130 1.00 78.88 84 ALA A N 1
ATOM 646 C CA . ALA A 1 84 ? 14.547 -5.187 -18.019 1.00 78.88 84 ALA A CA 1
ATOM 647 C C . ALA A 1 84 ? 15.017 -4.706 -19.406 1.00 78.88 84 ALA A C 1
ATOM 649 O O . ALA A 1 84 ? 15.306 -5.524 -20.283 1.00 78.88 84 ALA A O 1
ATOM 650 N N . ARG A 1 85 ? 15.152 -3.389 -19.598 1.00 75.00 85 ARG A N 1
ATOM 651 C CA . ARG A 1 85 ? 15.550 -2.738 -20.864 1.00 75.00 85 ARG A CA 1
ATOM 652 C C . ARG A 1 85 ? 16.786 -3.383 -21.498 1.00 75.00 85 ARG A C 1
ATOM 654 O O . ARG A 1 85 ? 16.782 -3.655 -22.691 1.00 75.00 85 ARG A O 1
ATOM 661 N N . ALA A 1 86 ? 17.799 -3.704 -20.693 1.00 67.69 86 ALA A N 1
ATOM 662 C CA . ALA A 1 86 ? 19.046 -4.328 -21.151 1.00 67.69 86 ALA A CA 1
ATOM 663 C C . ALA A 1 86 ? 18.892 -5.776 -21.665 1.00 67.69 86 ALA A C 1
ATOM 665 O O . ALA A 1 86 ? 19.806 -6.310 -22.279 1.00 67.69 86 ALA A O 1
ATOM 666 N N . THR A 1 87 ? 17.753 -6.423 -21.408 1.00 66.50 87 THR A N 1
ATOM 667 C CA . THR A 1 87 ? 17.516 -7.849 -21.703 1.00 66.50 87 THR A CA 1
ATOM 668 C C . THR A 1 87 ? 16.523 -8.088 -22.845 1.00 66.50 87 THR A C 1
ATOM 670 O O . THR A 1 87 ? 16.250 -9.238 -23.184 1.00 66.50 87 THR A O 1
ATOM 673 N N . CYS A 1 88 ? 15.998 -7.019 -23.453 1.00 60.09 88 CYS A N 1
ATOM 674 C CA . CYS A 1 88 ? 15.191 -7.072 -24.673 1.00 60.09 88 CYS A CA 1
ATOM 675 C C . CYS A 1 88 ? 16.017 -6.585 -25.869 1.00 60.09 88 CYS A C 1
ATOM 677 O O . CYS A 1 88 ? 15.861 -5.458 -26.330 1.00 60.09 88 CYS A O 1
ATOM 679 N N . GLN A 1 89 ? 16.901 -7.441 -26.375 1.00 57.09 89 GLN A N 1
ATOM 680 C CA . GLN A 1 89 ? 17.410 -7.346 -27.742 1.00 57.09 89 GLN A CA 1
ATOM 681 C C . GLN A 1 89 ? 17.343 -8.735 -28.388 1.00 57.09 89 GLN A C 1
ATOM 683 O O . GLN A 1 89 ? 17.708 -9.729 -27.759 1.00 57.09 89 GLN A O 1
ATOM 688 N N . SER A 1 90 ? 16.924 -8.752 -29.659 1.00 49.47 90 SER A N 1
ATOM 689 C CA . SER A 1 90 ? 16.748 -9.889 -30.591 1.00 49.47 90 SER A CA 1
ATOM 690 C C . SER A 1 90 ? 15.520 -10.790 -30.376 1.00 49.47 90 SER A C 1
ATOM 692 O O . SER A 1 90 ? 15.459 -11.553 -29.413 1.00 49.47 90 SER A O 1
ATOM 694 N N . GLY A 1 91 ? 14.591 -10.738 -31.340 1.00 40.72 91 GLY A N 1
ATOM 695 C CA . GLY A 1 91 ? 13.426 -11.616 -31.485 1.00 40.72 91 GLY A CA 1
ATOM 696 C C . GLY A 1 91 ? 12.234 -10.882 -32.067 1.00 40.72 91 GLY A C 1
ATOM 697 O O . GLY A 1 91 ? 11.308 -10.608 -31.275 1.00 40.72 91 GLY A O 1
#

Radius of gyration: 20.77 Å; Cα contacts (8 Å, |Δi|>4): 74; chains: 1; bounding box: 40×28×61 Å

Mean predicted aligned error: 7.41 Å

Secondary structure (DSSP, 8-state):
-BTTBTTTTHHHHS-----S-TTS----TTHHHHHHHHHHHHHHHHHHHHHHHHHHBSS-HHHHHHHHHHHHHTTT---GGGSBGGG----